Protein AF-A7RP22-F1 (afdb_monomer_lite)

InterPro domains:
  IPR001841 Zinc finger, RING-type [PF13923] (18-57)
  IPR001841 Zinc finger, RING-type [PS50089] (18-58)
  IPR001841 Zinc finger, RING-type [SM00184] (18-57)
  IPR013083 Zinc finger, RING/FYVE/PHD-type [G3DSA:3.30.40.10] (7-67)
  IPR013083 Zinc finger, RING/FYVE/PHD-type [G3DSA:3.30.40.10] (74-129)
  IPR017907 Zinc finger, RING-type, conserved site [PS00518] (33-42)

pLDDT: mean 93.85, std 4.83, range [71.31, 98.06]

Radius of gyration: 20.26 Å; chains: 1; bounding box: 42×23×59 Å

Foldseek 3Di:
DADAPQFFDDDDDPLQAAPQPRHGADQWKAAPVGDIHHPVRVCVQCVPVVQQADPPPRHGGDPVRIGGDVVSVVVQQQTWGAAPLVVLPGRDIGGNVCNVVCQVPPQSHWDADPQQRDTDRNVCNVVCVVVPD

Sequence (133 aa):
MGYGLNKFVGKIDQNLLCNICVGVLENAITTICGHSFCESCLETWLSRPEVQSCPSCRSHVLSLDLIPVHAIRGLVDGLLVHCENADNGCDIVTRMDNMKSHLESCPYGLVQCKACEVKVKRIDLQTHHENCE

Organism: Nematostella vectensis (NCBI:txid45351)

Secondary structure (DSSP, 8-state):
-PBPGGGBSSPPPGGGB-TTTSSBPSSEEE-TTS-EEEHHHHHHHHTSTT--B-TTT--B--GGG-EE-HHHHHHHHTSEEE-TTGGGT---EEETTTHHHHHHH-TTSEEE-TTT--EEEGGGHHHHHHT--

Structure (mmCIF, N/CA/C/O backbone):
data_AF-A7RP22-F1
#
_entry.id   AF-A7RP22-F1
#
loop_
_atom_site.group_PDB
_atom_site.id
_atom_site.type_symbol
_atom_site.label_atom_id
_atom_site.label_alt_id
_atom_site.label_comp_id
_atom_site.label_asym_id
_atom_site.label_entity_id
_atom_site.label_seq_id
_atom_site.pdbx_PDB_ins_code
_atom_site.Cartn_x
_atom_site.Cartn_y
_atom_site.Cartn_z
_atom_site.occupancy
_atom_site.B_iso_or_equiv
_atom_site.auth_seq_id
_atom_site.auth_comp_id
_atom_site.auth_asym_id
_atom_site.auth_atom_id
_atom_site.pdbx_PDB_model_num
ATOM 1 N N . MET A 1 1 ? 10.509 -6.256 1.764 1.00 90.25 1 MET A N 1
ATOM 2 C CA . MET A 1 1 ? 9.782 -6.938 0.658 1.00 90.25 1 MET A CA 1
ATOM 3 C C . MET A 1 1 ? 8.492 -6.166 0.446 1.00 90.25 1 MET A C 1
ATOM 5 O O . MET A 1 1 ? 8.029 -5.580 1.405 1.00 90.25 1 MET A O 1
ATOM 9 N N . GLY A 1 2 ? 7.902 -6.169 -0.756 1.00 94.81 2 GLY A N 1
ATOM 10 C CA . GLY A 1 2 ? 6.670 -5.406 -1.028 1.00 94.81 2 GLY A CA 1
ATOM 11 C C . GLY A 1 2 ? 5.484 -5.742 -0.117 1.00 94.81 2 GLY A C 1
ATOM 12 O O . GLY A 1 2 ? 5.454 -6.793 0.525 1.00 94.81 2 GLY A O 1
ATOM 13 N N . TYR A 1 3 ? 4.488 -4.857 -0.091 1.00 95.81 3 TYR A N 1
ATOM 14 C CA . TYR A 1 3 ? 3.301 -5.011 0.749 1.00 95.81 3 TYR A CA 1
ATOM 15 C C . TYR A 1 3 ? 2.366 -6.107 0.221 1.00 95.81 3 TYR A C 1
ATOM 17 O O . TYR A 1 3 ? 2.150 -6.238 -0.987 1.00 95.81 3 TYR A O 1
ATOM 25 N N . GLY A 1 4 ? 1.765 -6.871 1.136 1.00 94.94 4 GLY A N 1
ATOM 26 C CA . GLY A 1 4 ? 0.752 -7.872 0.796 1.00 94.94 4 GLY A CA 1
ATOM 27 C C . GLY A 1 4 ? -0.514 -7.238 0.213 1.00 94.94 4 GLY A C 1
ATOM 28 O O . GLY A 1 4 ? -0.984 -6.210 0.700 1.00 94.94 4 GLY A O 1
ATOM 29 N N . LEU A 1 5 ? -1.087 -7.864 -0.819 1.00 93.62 5 LEU A N 1
ATOM 30 C CA . LEU A 1 5 ? -2.276 -7.349 -1.517 1.00 93.62 5 LEU A CA 1
ATOM 31 C C . LEU A 1 5 ? -3.509 -7.256 -0.611 1.00 93.62 5 LEU A C 1
ATOM 33 O O . LEU A 1 5 ? -4.327 -6.360 -0.778 1.00 93.62 5 LEU A O 1
ATOM 37 N N . ASN A 1 6 ? -3.613 -8.147 0.375 1.00 91.44 6 ASN A N 1
ATOM 38 C CA . ASN A 1 6 ? -4.704 -8.185 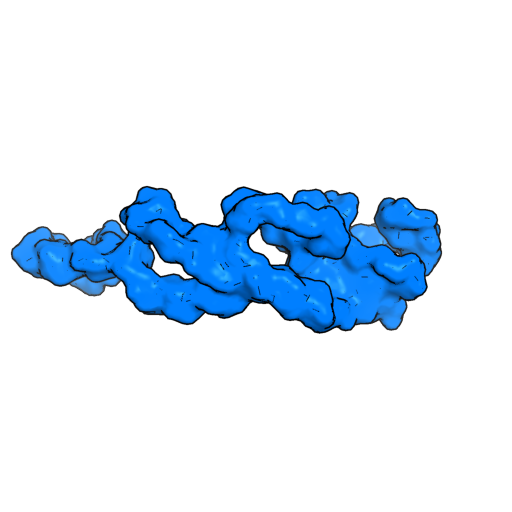1.348 1.00 91.44 6 ASN A CA 1
ATOM 39 C C . ASN A 1 6 ? -4.768 -6.943 2.251 1.00 91.44 6 ASN A C 1
ATOM 41 O O . ASN A 1 6 ? -5.772 -6.744 2.926 1.00 91.44 6 ASN A O 1
ATOM 45 N N . LYS A 1 7 ? -3.714 -6.116 2.279 1.00 91.44 7 LYS A N 1
ATOM 46 C CA . LYS A 1 7 ? -3.710 -4.854 3.027 1.00 91.44 7 LYS A CA 1
ATOM 47 C C . LYS A 1 7 ? -4.592 -3.787 2.372 1.00 91.44 7 LYS A C 1
ATOM 49 O O . LYS A 1 7 ? -5.070 -2.888 3.061 1.00 91.44 7 LYS A O 1
ATOM 54 N N . PHE A 1 8 ? -4.797 -3.871 1.060 1.00 95.69 8 PHE A N 1
ATOM 55 C CA . PHE A 1 8 ? -5.408 -2.806 0.278 1.00 95.69 8 PHE A CA 1
ATOM 56 C C . PHE A 1 8 ? -6.862 -3.090 -0.078 1.00 95.69 8 PHE A C 1
ATOM 58 O O . PHE A 1 8 ? -7.272 -4.232 -0.285 1.00 95.69 8 PHE A O 1
ATOM 65 N N . VAL A 1 9 ? -7.634 -2.015 -0.189 1.00 95.56 9 VAL A N 1
ATOM 66 C CA . VAL A 1 9 ? -9.036 -2.060 -0.589 1.00 95.56 9 VAL A CA 1
ATOM 67 C C . VAL A 1 9 ? -9.143 -2.029 -2.107 1.00 95.56 9 VAL A C 1
ATOM 69 O O . VAL A 1 9 ? -8.617 -1.137 -2.771 1.00 95.56 9 VAL A O 1
ATOM 72 N N . GLY A 1 10 ? -9.905 -2.975 -2.652 1.00 92.81 10 GLY A N 1
ATOM 73 C CA . GLY A 1 10 ? -10.192 -3.043 -4.079 1.00 92.81 10 GLY A CA 1
ATOM 74 C C . GLY A 1 10 ? -9.035 -3.594 -4.912 1.00 92.81 10 GLY A C 1
ATOM 75 O O . GLY A 1 10 ? -8.133 -4.272 -4.423 1.00 92.81 10 GLY A O 1
ATOM 76 N N . LYS A 1 11 ? -9.105 -3.356 -6.224 1.00 94.00 11 LYS A N 1
ATOM 77 C CA . LYS A 1 11 ? -8.115 -3.859 -7.177 1.00 94.00 11 LYS A CA 1
ATOM 78 C C . LYS A 1 11 ? -6.919 -2.913 -7.240 1.00 94.00 11 LYS A C 1
ATOM 80 O O . LYS A 1 11 ? -7.087 -1.734 -7.537 1.00 94.00 11 LYS A O 1
ATOM 85 N N . ILE A 1 12 ? -5.721 -3.460 -7.054 1.00 96.44 12 ILE A N 1
ATOM 86 C CA . ILE A 1 12 ? -4.470 -2.727 -7.256 1.00 96.44 12 ILE A CA 1
ATOM 87 C C . ILE A 1 12 ? -4.091 -2.706 -8.738 1.00 96.44 12 ILE A C 1
ATOM 89 O O . ILE A 1 12 ? -4.228 -3.709 -9.446 1.00 96.44 12 ILE A O 1
ATOM 93 N N . ASP A 1 13 ? -3.618 -1.550 -9.204 1.00 95.50 13 ASP A N 1
ATOM 94 C CA . ASP A 1 13 ? -3.028 -1.410 -10.532 1.00 95.50 13 ASP A CA 1
ATOM 95 C C . ASP A 1 13 ? -1.772 -2.287 -10.634 1.00 95.50 13 ASP A C 1
ATOM 97 O O . ASP A 1 13 ? -0.888 -2.240 -9.778 1.00 95.50 13 ASP A O 1
ATOM 101 N N . GLN A 1 14 ? -1.679 -3.086 -11.697 1.00 93.88 14 GLN A N 1
ATOM 102 C CA . GLN A 1 14 ? -0.547 -3.985 -11.924 1.00 93.88 14 GLN A CA 1
ATOM 103 C C . GLN A 1 14 ? 0.787 -3.236 -12.047 1.00 93.88 14 GLN A C 1
ATOM 105 O O . GLN A 1 14 ? 1.825 -3.792 -11.701 1.00 93.88 14 GLN A O 1
ATOM 110 N N . ASN A 1 15 ? 0.766 -1.965 -12.458 1.00 94.06 15 ASN A N 1
ATOM 111 C CA . ASN A 1 15 ? 1.951 -1.107 -12.526 1.00 94.06 15 ASN A CA 1
ATOM 112 C C . ASN A 1 15 ? 2.523 -0.755 -11.142 1.00 94.06 15 ASN A C 1
ATOM 114 O O . ASN A 1 15 ? 3.655 -0.285 -11.045 1.00 94.06 15 ASN A O 1
ATOM 118 N N . LEU A 1 16 ? 1.755 -0.979 -10.072 1.00 96.81 16 LEU A N 1
ATOM 119 C CA . LEU A 1 16 ? 2.195 -0.798 -8.689 1.00 96.81 16 LEU A CA 1
ATOM 120 C C . LEU A 1 16 ? 2.689 -2.104 -8.056 1.00 96.81 16 LEU A C 1
ATOM 122 O O . LEU A 1 16 ? 2.961 -2.123 -6.857 1.00 96.81 16 LEU A O 1
ATOM 126 N N . LEU A 1 17 ? 2.799 -3.193 -8.823 1.00 97.19 17 LEU A N 1
ATOM 127 C CA . LEU A 1 17 ? 3.230 -4.495 -8.324 1.00 97.19 17 LEU A CA 1
ATOM 128 C C . LEU A 1 17 ? 4.701 -4.768 -8.643 1.00 97.19 17 LEU A C 1
ATOM 130 O O . LEU A 1 17 ? 5.209 -4.483 -9.724 1.00 97.19 17 LEU A O 1
ATOM 134 N N . CYS A 1 18 ? 5.391 -5.373 -7.683 1.00 97.69 18 CYS A N 1
ATOM 135 C CA . CYS A 1 18 ? 6.754 -5.848 -7.841 1.00 97.69 18 CYS A CA 1
ATOM 136 C C . CYS A 1 18 ? 6.762 -7.212 -8.536 1.00 97.69 18 CYS A C 1
ATOM 138 O O . CYS A 1 18 ? 6.239 -8.183 -7.996 1.00 97.69 18 CYS A O 1
ATOM 140 N N . ASN A 1 19 ? 7.454 -7.333 -9.669 1.00 94.00 19 ASN A N 1
ATOM 141 C CA . ASN A 1 19 ? 7.559 -8.605 -10.400 1.00 94.00 19 ASN A CA 1
ATOM 142 C C . ASN A 1 19 ? 8.436 -9.670 -9.711 1.00 94.00 19 ASN A C 1
ATOM 144 O O . ASN A 1 19 ? 8.505 -10.798 -10.188 1.00 94.00 19 ASN A O 1
ATOM 148 N N . ILE A 1 20 ? 9.113 -9.331 -8.606 1.00 95.94 20 ILE A N 1
ATOM 149 C CA . ILE A 1 20 ? 9.895 -10.293 -7.812 1.00 95.94 20 ILE A CA 1
ATOM 150 C C . ILE A 1 20 ? 9.030 -10.909 -6.707 1.00 95.94 20 ILE A C 1
ATOM 152 O O . ILE A 1 20 ? 8.934 -12.127 -6.610 1.00 95.94 20 ILE A O 1
ATOM 156 N N . CYS A 1 21 ? 8.422 -10.078 -5.851 1.00 97.31 21 CYS A N 1
ATOM 157 C CA . CYS A 1 21 ? 7.669 -10.557 -4.685 1.00 97.31 21 CYS A CA 1
ATOM 158 C C . CYS A 1 21 ? 6.154 -10.621 -4.907 1.00 97.31 21 CYS A C 1
ATOM 160 O O . CYS A 1 21 ? 5.440 -11.079 -4.022 1.00 97.31 21 CYS A O 1
ATOM 162 N N . VAL A 1 22 ? 5.661 -10.135 -6.052 1.00 95.75 22 VAL A N 1
ATOM 163 C CA . VAL A 1 22 ? 4.234 -10.107 -6.425 1.00 95.75 22 VAL A CA 1
ATOM 164 C C . VAL A 1 22 ? 3.366 -9.300 -5.434 1.00 95.75 22 VAL A C 1
ATOM 166 O O . VAL A 1 22 ? 2.149 -9.440 -5.377 1.00 95.75 22 VAL A O 1
ATOM 169 N N . GLY A 1 23 ? 3.999 -8.426 -4.646 1.00 97.38 23 GLY A N 1
ATOM 170 C CA . GLY A 1 23 ? 3.348 -7.491 -3.723 1.00 97.38 23 GLY A CA 1
ATOM 171 C C . GLY A 1 23 ? 3.351 -6.062 -4.262 1.00 97.38 23 GLY A C 1
ATOM 172 O O . GLY A 1 23 ? 4.028 -5.773 -5.250 1.00 97.38 23 GLY A O 1
ATOM 173 N N . VAL A 1 24 ? 2.632 -5.158 -3.595 1.00 97.81 24 VAL A N 1
ATOM 174 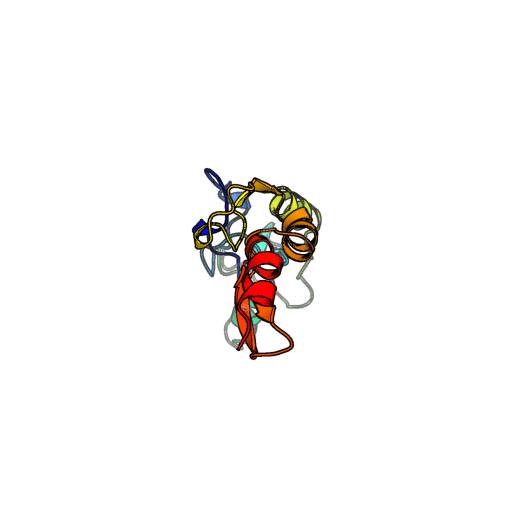C CA . VAL A 1 24 ? 2.665 -3.723 -3.919 1.00 97.81 24 VAL A CA 1
ATOM 175 C C . VAL A 1 24 ? 4.061 -3.167 -3.638 1.00 97.81 24 VAL A C 1
ATOM 177 O O . VAL A 1 24 ? 4.689 -3.524 -2.639 1.00 97.81 24 VAL A O 1
ATOM 180 N N . LEU A 1 25 ? 4.561 -2.321 -4.536 1.00 97.94 25 LEU A N 1
ATOM 181 C CA . LEU A 1 25 ? 5.909 -1.767 -4.485 1.00 97.94 25 LEU A CA 1
ATOM 182 C C . LEU A 1 25 ? 6.155 -1.007 -3.172 1.00 97.94 25 LEU A C 1
ATOM 184 O O . LEU A 1 25 ? 5.541 0.021 -2.903 1.00 97.94 25 LEU A O 1
ATOM 188 N N . GLU A 1 26 ? 7.110 -1.494 -2.386 1.00 96.56 26 GLU A N 1
ATOM 189 C CA . GLU A 1 26 ? 7.647 -0.810 -1.208 1.00 96.56 26 GLU A CA 1
ATOM 190 C C . GLU A 1 26 ? 8.965 -0.136 -1.595 1.00 96.56 26 GLU A C 1
ATOM 192 O O . GLU A 1 26 ? 9.845 -0.789 -2.162 1.00 96.56 26 GLU A O 1
ATOM 197 N N . ASN A 1 27 ? 9.104 1.160 -1.294 1.00 95.00 27 ASN A N 1
ATOM 198 C CA . ASN A 1 27 ? 10.284 1.957 -1.645 1.00 95.00 27 ASN A CA 1
ATOM 199 C C . ASN A 1 27 ? 10.696 1.776 -3.113 1.00 95.00 27 ASN A C 1
ATOM 201 O O . ASN A 1 27 ? 11.850 1.493 -3.409 1.00 95.00 27 ASN A O 1
ATOM 205 N N . ALA A 1 28 ? 9.743 1.931 -4.037 1.00 96.56 28 ALA A N 1
ATOM 206 C CA . ALA A 1 28 ? 9.950 1.641 -5.454 1.00 96.56 28 ALA A CA 1
ATOM 207 C C . ALA A 1 28 ? 11.248 2.255 -6.011 1.00 96.56 28 ALA A C 1
ATOM 209 O O . ALA A 1 28 ? 11.496 3.459 -5.843 1.00 96.56 28 ALA A O 1
ATOM 210 N N . ILE A 1 29 ? 12.030 1.418 -6.693 1.00 95.38 29 ILE A N 1
ATOM 211 C CA . ILE A 1 29 ? 13.183 1.809 -7.501 1.00 95.38 29 ILE A CA 1
ATOM 212 C C . ILE A 1 29 ? 13.001 1.306 -8.927 1.00 95.38 29 ILE A C 1
ATOM 214 O O . ILE A 1 29 ? 12.462 0.220 -9.152 1.00 95.38 29 ILE A O 1
ATOM 218 N N . THR A 1 30 ? 13.464 2.096 -9.886 1.00 94.75 30 THR A N 1
ATOM 219 C CA . THR A 1 30 ? 13.411 1.779 -11.309 1.00 94.75 30 THR A CA 1
ATOM 220 C C . THR A 1 30 ? 14.819 1.665 -11.858 1.00 94.75 30 THR A C 1
ATOM 222 O O . THR A 1 30 ? 15.713 2.436 -11.518 1.00 94.75 30 THR A O 1
ATOM 225 N N . THR A 1 31 ? 15.000 0.664 -12.708 1.00 93.88 31 THR A N 1
ATOM 226 C CA . THR A 1 31 ? 16.229 0.450 -13.477 1.00 93.88 31 THR A CA 1
ATOM 227 C C . THR A 1 31 ? 16.217 1.299 -14.748 1.00 93.88 31 THR A C 1
ATOM 229 O O . THR A 1 31 ? 15.151 1.674 -15.232 1.00 93.88 31 THR A O 1
ATOM 232 N N . ILE A 1 32 ? 17.374 1.523 -15.375 1.00 92.19 32 ILE A N 1
ATOM 233 C CA . ILE A 1 32 ? 17.476 2.260 -16.655 1.00 92.19 32 ILE A CA 1
ATOM 234 C C . ILE A 1 32 ? 16.633 1.676 -17.799 1.00 92.19 32 ILE A C 1
ATOM 236 O O . ILE A 1 32 ? 16.290 2.386 -18.740 1.00 92.19 32 ILE A O 1
ATOM 240 N N . CYS A 1 33 ? 16.263 0.394 -17.724 1.00 93.69 33 CYS A N 1
ATOM 241 C CA . CYS A 1 33 ? 15.372 -0.229 -18.702 1.00 93.69 33 CYS A CA 1
ATOM 242 C C . CYS A 1 33 ? 13.880 0.084 -18.469 1.00 93.69 33 CYS A C 1
ATOM 244 O O . CYS A 1 33 ? 13.041 -0.378 -19.235 1.00 93.69 33 CYS A O 1
ATOM 246 N N . GLY A 1 34 ? 13.542 0.838 -17.416 1.00 92.69 34 GLY A N 1
ATOM 247 C CA . GLY A 1 34 ? 12.186 1.296 -17.104 1.00 92.69 34 GLY A CA 1
ATOM 248 C C . GLY A 1 34 ? 11.372 0.378 -16.187 1.00 92.69 34 GLY A C 1
ATOM 249 O O . GLY A 1 34 ? 10.274 0.754 -15.789 1.00 92.69 34 GLY A O 1
ATOM 250 N N . HIS A 1 35 ? 11.886 -0.797 -15.804 1.00 95.12 35 HIS A N 1
ATOM 251 C CA . HIS A 1 35 ? 11.184 -1.703 -14.885 1.00 95.12 35 HIS A CA 1
ATOM 252 C C . HIS A 1 35 ? 11.401 -1.322 -13.419 1.00 95.12 35 HIS A C 1
ATOM 254 O O . HIS A 1 35 ? 12.532 -1.022 -13.013 1.00 95.12 35 HIS A O 1
ATOM 260 N N . SER A 1 36 ? 10.317 -1.403 -12.642 1.00 96.00 36 SER A N 1
ATOM 261 C CA . SER A 1 36 ? 10.251 -1.019 -11.230 1.00 96.00 36 SER A CA 1
ATOM 262 C C . SER A 1 36 ? 10.125 -2.227 -10.306 1.00 96.00 36 SER A C 1
ATOM 264 O O . SER A 1 36 ? 9.406 -3.183 -10.598 1.00 96.00 36 SER A O 1
ATOM 266 N N . PHE A 1 37 ? 10.797 -2.160 -9.161 1.00 97.00 37 PHE A N 1
ATOM 267 C CA . PHE A 1 37 ? 10.824 -3.210 -8.144 1.00 97.00 37 PHE A CA 1
ATOM 268 C C . PHE A 1 37 ? 10.846 -2.587 -6.746 1.00 97.00 37 PHE A C 1
ATOM 270 O O . PHE A 1 37 ? 11.141 -1.400 -6.592 1.00 97.00 37 PHE A O 1
ATOM 277 N N . CYS A 1 38 ? 10.559 -3.382 -5.713 1.00 97.94 38 CYS A N 1
ATOM 278 C CA . CYS A 1 38 ? 10.891 -2.960 -4.354 1.00 97.94 38 CYS A CA 1
ATOM 279 C C . CYS A 1 38 ? 12.412 -2.880 -4.222 1.00 97.94 38 CYS A C 1
ATOM 281 O O . CYS A 1 38 ? 13.101 -3.788 -4.693 1.00 97.94 38 CYS A O 1
ATOM 283 N N . GLU A 1 39 ? 12.910 -1.863 -3.523 1.00 95.56 39 GLU A N 1
ATOM 284 C CA . GLU A 1 39 ? 14.343 -1.666 -3.267 1.00 95.56 39 GLU A CA 1
ATOM 285 C C . GLU A 1 39 ? 15.002 -2.941 -2.732 1.00 95.56 39 GLU A C 1
ATOM 287 O O . GLU A 1 39 ? 15.808 -3.563 -3.422 1.00 95.56 39 GLU A O 1
ATOM 292 N N . SER A 1 40 ? 14.510 -3.436 -1.593 1.00 96.00 40 SER A N 1
ATOM 293 C CA . SER A 1 40 ? 14.997 -4.680 -0.977 1.00 96.00 40 SER A CA 1
ATOM 294 C C . SER A 1 40 ? 14.955 -5.903 -1.905 1.00 96.00 40 SER A C 1
ATOM 296 O O . SER A 1 40 ? 15.815 -6.782 -1.819 1.00 96.00 40 SER A O 1
ATOM 298 N N . CYS A 1 41 ? 13.964 -5.993 -2.799 1.00 96.62 41 CYS A N 1
ATOM 299 C CA . CYS A 1 41 ? 13.837 -7.130 -3.709 1.00 96.62 41 CYS A CA 1
ATOM 300 C C . CYS A 1 41 ? 14.908 -7.098 -4.800 1.00 96.62 41 CYS A C 1
ATOM 302 O O . CYS A 1 41 ? 15.519 -8.130 -5.084 1.00 96.62 41 CYS A O 1
ATOM 304 N N . LEU A 1 42 ? 15.137 -5.934 -5.408 1.00 94.50 42 LEU A N 1
ATOM 305 C CA . LEU A 1 42 ? 16.141 -5.800 -6.457 1.00 94.50 42 LEU A CA 1
ATOM 306 C C . LEU A 1 42 ? 17.564 -5.827 -5.887 1.00 94.50 42 LEU A C 1
ATOM 308 O O . LEU A 1 42 ? 18.428 -6.453 -6.490 1.00 94.50 42 LEU A O 1
ATOM 312 N N . GLU A 1 43 ? 17.806 -5.253 -4.708 1.00 92.56 43 GLU A N 1
ATOM 313 C CA . GLU A 1 43 ? 19.095 -5.382 -4.012 1.00 92.56 43 GLU A CA 1
ATOM 314 C C . GLU A 1 43 ? 19.444 -6.848 -3.741 1.00 92.56 43 GLU A C 1
ATOM 316 O O . GLU A 1 43 ? 20.536 -7.310 -4.072 1.00 92.56 43 GLU A O 1
ATOM 321 N N . THR A 1 44 ? 18.484 -7.618 -3.217 1.00 93.19 44 THR A N 1
ATOM 322 C CA . THR A 1 44 ? 18.659 -9.061 -2.995 1.00 93.19 44 THR A CA 1
ATOM 323 C C . THR A 1 44 ? 18.972 -9.790 -4.302 1.00 93.19 44 THR A C 1
ATOM 325 O O . THR A 1 44 ? 19.814 -10.687 -4.330 1.00 93.19 44 THR A O 1
ATOM 328 N N . TRP A 1 45 ? 18.322 -9.412 -5.403 1.00 92.56 45 TRP A N 1
ATOM 329 C CA . TRP A 1 45 ? 18.581 -9.994 -6.718 1.00 92.56 45 TRP A CA 1
ATOM 330 C C . TRP A 1 45 ? 19.997 -9.694 -7.232 1.00 92.56 45 TRP A C 1
ATOM 332 O O . TRP A 1 45 ? 20.704 -10.619 -7.628 1.00 92.56 45 TRP A O 1
ATOM 342 N N . LEU A 1 46 ? 20.428 -8.431 -7.166 1.00 90.81 46 LEU A N 1
ATOM 343 C CA . LEU A 1 46 ? 21.731 -7.966 -7.658 1.00 90.81 46 LEU A CA 1
ATOM 344 C C . LEU A 1 46 ? 22.907 -8.338 -6.745 1.00 90.81 46 LEU A C 1
ATOM 346 O O . LEU A 1 46 ? 24.057 -8.289 -7.176 1.00 90.81 46 LEU A O 1
ATOM 350 N N . SER A 1 47 ? 22.642 -8.742 -5.499 1.00 90.38 47 SER A N 1
ATOM 351 C CA . SER A 1 47 ? 23.671 -9.267 -4.588 1.00 90.38 47 SER A CA 1
ATOM 352 C C . SER A 1 47 ? 24.315 -10.573 -5.075 1.00 90.38 47 SER A C 1
ATOM 354 O O . SER A 1 47 ? 25.365 -10.972 -4.572 1.00 90.38 47 SER A O 1
ATOM 356 N N . ARG A 1 48 ? 23.702 -11.243 -6.059 1.00 87.06 48 ARG A N 1
ATOM 357 C CA . ARG A 1 48 ? 24.225 -12.462 -6.678 1.00 87.06 48 ARG A CA 1
ATOM 358 C C . ARG A 1 48 ? 25.267 -12.073 -7.734 1.00 87.06 48 ARG A C 1
ATOM 360 O O . ARG A 1 48 ? 24.891 -11.454 -8.730 1.00 87.06 48 ARG A O 1
ATOM 367 N N . PRO A 1 49 ? 26.553 -12.439 -7.571 1.00 74.75 49 PRO A N 1
ATOM 368 C CA . PRO A 1 49 ? 27.626 -11.978 -8.456 1.00 74.75 49 PRO A CA 1
ATOM 369 C C . PRO A 1 49 ? 27.410 -12.344 -9.928 1.00 74.75 49 PRO A C 1
ATOM 371 O O . PRO A 1 49 ? 27.793 -11.587 -10.815 1.00 74.75 49 PRO A O 1
ATOM 374 N N . GLU A 1 50 ? 26.760 -13.479 -10.199 1.00 79.56 50 GLU A N 1
ATOM 375 C CA . GLU A 1 50 ? 26.482 -13.930 -11.568 1.00 79.56 50 GLU A CA 1
ATOM 376 C C . GLU A 1 50 ? 25.306 -13.188 -12.235 1.00 79.56 50 GLU A C 1
ATOM 378 O O . GLU A 1 50 ? 25.033 -13.398 -13.418 1.00 79.56 50 GLU A O 1
ATOM 383 N N . VAL A 1 51 ? 24.583 -12.338 -11.494 1.00 78.94 51 VAL A N 1
ATOM 384 C CA . VAL A 1 51 ? 23.310 -11.750 -11.922 1.00 78.94 51 VAL A CA 1
ATOM 385 C C . VAL A 1 51 ? 23.350 -10.226 -11.807 1.00 78.94 51 VAL A C 1
ATOM 387 O O . VAL A 1 51 ? 22.936 -9.636 -10.817 1.00 78.94 51 VAL A O 1
ATOM 390 N N . GLN A 1 52 ? 23.796 -9.574 -12.881 1.00 87.69 52 GLN A N 1
ATOM 391 C CA . GLN A 1 52 ? 23.753 -8.113 -13.053 1.00 87.69 52 GLN A CA 1
ATOM 392 C C . GLN A 1 52 ? 22.724 -7.740 -14.127 1.00 87.69 52 GLN A C 1
ATOM 394 O O . GLN A 1 52 ? 23.031 -7.118 -15.143 1.00 87.69 52 GLN A O 1
ATOM 399 N N . SER A 1 53 ? 21.491 -8.224 -13.965 1.00 93.56 53 SER A N 1
ATOM 400 C CA . SER A 1 53 ? 20.444 -8.051 -14.975 1.00 93.56 53 SER A CA 1
ATOM 401 C C . SER A 1 53 ? 19.071 -7.800 -14.369 1.00 93.56 53 SER A C 1
ATOM 403 O O . SER A 1 53 ? 18.762 -8.256 -13.270 1.00 93.56 53 SER A O 1
ATOM 405 N N . CYS A 1 54 ? 18.231 -7.086 -15.110 1.00 94.25 54 CYS A N 1
ATOM 406 C CA . CYS A 1 54 ? 16.846 -6.828 -14.762 1.00 94.25 54 CYS A CA 1
ATOM 407 C C . CYS A 1 54 ? 16.056 -8.151 -14.713 1.00 94.25 54 CYS A C 1
ATOM 409 O O . CYS A 1 54 ? 16.021 -8.862 -15.723 1.00 94.25 54 CYS A O 1
ATOM 411 N N . PRO A 1 55 ? 15.353 -8.461 -13.608 1.00 93.81 55 PRO A N 1
ATOM 412 C CA . PRO A 1 55 ? 14.529 -9.667 -13.505 1.00 93.81 55 PRO A CA 1
ATOM 413 C C . PRO A 1 55 ? 13.447 -9.788 -14.590 1.00 93.81 55 PRO A C 1
ATOM 415 O O . PRO A 1 55 ? 13.075 -10.898 -14.962 1.00 93.81 55 PRO A O 1
ATOM 418 N N . SER A 1 56 ? 12.938 -8.661 -15.103 1.00 94.19 56 SER A N 1
ATOM 419 C CA . SER A 1 56 ? 11.820 -8.642 -16.058 1.00 94.19 56 SER A CA 1
ATOM 420 C C . SER A 1 56 ? 12.255 -8.793 -17.518 1.00 94.19 56 SER A C 1
ATOM 422 O O . SER A 1 56 ? 11.641 -9.557 -18.255 1.00 94.19 56 SER A O 1
ATOM 424 N N . CYS A 1 57 ? 13.308 -8.093 -17.952 1.00 94.81 57 CYS A N 1
ATOM 425 C CA . CYS A 1 57 ? 13.723 -8.066 -19.365 1.00 94.81 57 CYS A CA 1
ATOM 426 C C . CYS A 1 57 ? 15.162 -8.523 -19.617 1.00 94.81 57 CYS A C 1
ATOM 428 O O . CYS A 1 57 ? 15.584 -8.578 -20.769 1.00 94.81 57 CYS A O 1
ATOM 430 N N . ARG A 1 58 ? 15.921 -8.851 -18.563 1.00 93.31 58 ARG A N 1
ATOM 431 C CA . ARG A 1 58 ? 17.325 -9.295 -18.620 1.00 93.31 58 ARG A CA 1
ATOM 432 C C . ARG A 1 58 ? 18.319 -8.261 -19.162 1.00 93.31 58 ARG A C 1
ATOM 434 O O . ARG A 1 58 ? 19.483 -8.597 -19.354 1.00 93.31 58 ARG A O 1
ATOM 441 N N . SER A 1 59 ? 17.901 -7.007 -19.361 1.00 93.06 59 SER A N 1
ATOM 442 C CA . SER A 1 59 ? 18.822 -5.891 -19.613 1.00 93.06 59 SER A CA 1
ATOM 443 C C . SER A 1 59 ? 19.853 -5.793 -18.489 1.00 93.06 59 SER A C 1
ATOM 445 O O . SER A 1 59 ? 19.508 -6.036 -17.335 1.00 93.06 59 SER A O 1
ATOM 447 N N . HIS A 1 60 ? 21.094 -5.431 -18.810 1.00 91.25 60 HIS A N 1
ATOM 448 C CA . HIS A 1 60 ? 22.140 -5.244 -17.805 1.00 91.25 60 HIS A CA 1
ATOM 449 C C . HIS A 1 60 ? 21.759 -4.126 -16.823 1.00 91.25 60 HIS A C 1
ATOM 451 O O . HIS A 1 60 ? 21.214 -3.102 -17.238 1.00 91.25 60 HIS A O 1
ATOM 457 N N . VAL A 1 61 ? 22.022 -4.331 -15.533 1.00 90.00 61 VAL A N 1
ATOM 458 C CA . VAL A 1 61 ? 21.716 -3.371 -14.462 1.00 90.00 61 VAL A CA 1
ATOM 459 C C . VAL A 1 61 ? 22.939 -3.246 -13.571 1.00 90.00 61 VAL A C 1
ATOM 461 O O . VAL A 1 61 ? 23.402 -4.253 -13.043 1.00 90.00 61 VAL A O 1
ATOM 464 N N . LEU A 1 62 ? 23.438 -2.023 -13.388 1.00 82.69 62 LEU A N 1
ATOM 465 C CA . LEU A 1 62 ? 24.446 -1.712 -12.378 1.00 82.69 62 LEU A CA 1
ATOM 466 C C . LEU A 1 62 ? 23.777 -1.120 -11.137 1.00 82.69 62 LEU A C 1
ATOM 468 O O . LEU A 1 62 ? 22.756 -0.443 -11.230 1.00 82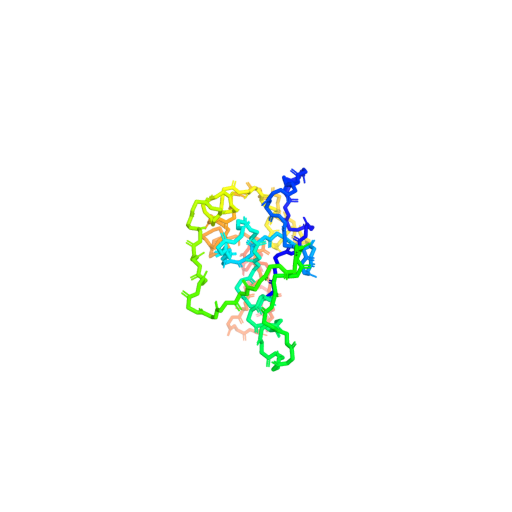.69 62 LEU A O 1
ATOM 472 N N . SER A 1 63 ? 24.385 -1.294 -9.965 1.00 75.50 63 SER A N 1
ATOM 473 C CA . SER A 1 63 ? 23.862 -0.713 -8.718 1.00 75.50 63 SER A CA 1
ATOM 474 C C . SER A 1 63 ? 23.806 0.822 -8.729 1.00 75.50 63 SER A C 1
ATOM 476 O O . SER A 1 63 ? 23.007 1.409 -8.009 1.00 75.50 63 SER A O 1
ATOM 478 N N . LEU A 1 64 ? 24.629 1.482 -9.553 1.00 76.75 64 LEU A N 1
ATOM 479 C CA . LEU A 1 64 ? 24.602 2.939 -9.748 1.00 76.75 64 LEU A CA 1
ATOM 480 C C . LEU A 1 64 ? 23.417 3.411 -10.611 1.00 76.75 64 LEU A C 1
ATOM 482 O O . LEU A 1 64 ? 23.103 4.597 -10.612 1.00 76.75 64 LEU A O 1
ATOM 486 N N . ASP A 1 65 ? 22.744 2.493 -11.309 1.00 79.75 65 ASP A N 1
ATOM 487 C CA . ASP A 1 65 ? 21.636 2.776 -12.228 1.00 79.75 65 ASP A CA 1
ATOM 488 C C . ASP A 1 65 ? 20.257 2.703 -11.539 1.00 79.75 65 ASP A C 1
ATOM 490 O O . ASP A 1 65 ? 19.220 2.644 -12.209 1.00 79.75 65 ASP A O 1
ATOM 494 N N . LEU A 1 66 ? 20.228 2.645 -10.203 1.00 88.31 66 LEU A N 1
ATOM 495 C CA . LEU A 1 66 ? 19.008 2.487 -9.413 1.00 88.31 66 LEU A CA 1
ATOM 496 C C . LEU A 1 66 ? 18.423 3.851 -9.048 1.00 88.31 66 LEU A C 1
ATOM 498 O O . LEU A 1 66 ? 19.011 4.614 -8.282 1.00 88.31 66 LEU A O 1
ATOM 502 N N . ILE A 1 67 ? 17.241 4.149 -9.586 1.00 93.75 67 ILE A N 1
ATOM 503 C CA . ILE A 1 67 ? 16.589 5.450 -9.423 1.00 93.75 67 ILE A CA 1
ATOM 504 C C . ILE A 1 67 ? 15.350 5.290 -8.531 1.00 93.75 67 ILE A C 1
ATOM 506 O O . ILE A 1 67 ? 14.397 4.615 -8.933 1.00 93.75 67 ILE A O 1
ATOM 510 N N . PRO A 1 68 ? 15.307 5.914 -7.338 1.00 94.94 68 PRO A N 1
ATOM 511 C CA . PRO A 1 68 ? 14.094 5.989 -6.529 1.00 94.94 68 PRO A CA 1
ATOM 512 C C . PRO A 1 68 ? 12.950 6.677 -7.275 1.00 94.94 68 PRO A C 1
ATOM 514 O O . PRO A 1 68 ? 13.119 7.768 -7.820 1.00 94.94 68 PRO A O 1
ATOM 517 N N . VAL A 1 69 ? 11.755 6.080 -7.251 1.00 94.56 69 VAL A N 1
ATOM 518 C CA . VAL A 1 69 ? 10.581 6.654 -7.925 1.00 94.56 69 VAL A CA 1
ATOM 519 C C . VAL A 1 69 ? 9.573 7.175 -6.914 1.00 94.56 69 VAL A C 1
ATOM 521 O O . VAL A 1 69 ? 8.632 6.488 -6.514 1.00 94.56 69 VAL A O 1
ATOM 524 N N . HIS A 1 70 ? 9.752 8.437 -6.523 1.00 94.12 70 HIS A N 1
ATOM 525 C CA . HIS A 1 70 ? 8.867 9.119 -5.575 1.00 94.1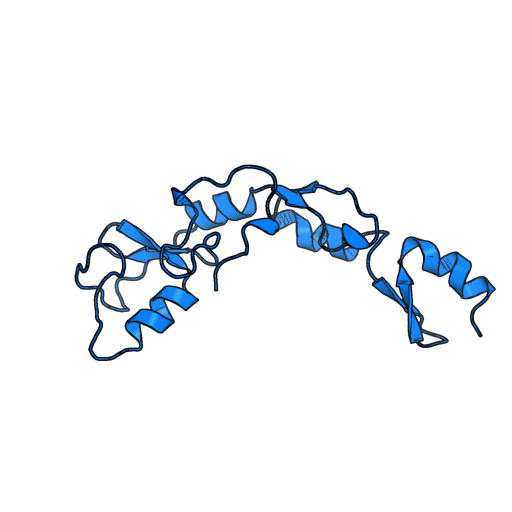2 70 HIS A CA 1
ATOM 526 C C . HIS A 1 70 ? 7.413 9.199 -6.055 1.00 94.12 70 HIS A C 1
ATOM 528 O O . HIS A 1 70 ? 6.506 9.104 -5.237 1.00 94.12 70 HIS A O 1
ATOM 534 N N . ALA A 1 71 ? 7.177 9.306 -7.368 1.00 95.56 71 ALA A N 1
ATOM 535 C CA . ALA A 1 71 ? 5.824 9.305 -7.922 1.00 95.56 71 ALA A CA 1
ATOM 536 C C . ALA A 1 71 ? 5.081 7.988 -7.630 1.00 95.56 71 ALA A C 1
ATOM 538 O O . ALA A 1 71 ? 3.935 8.022 -7.195 1.00 95.56 71 ALA A O 1
ATOM 539 N N . ILE A 1 72 ? 5.743 6.834 -7.793 1.00 95.44 72 ILE A N 1
ATOM 540 C CA . ILE A 1 72 ? 5.159 5.526 -7.457 1.00 95.44 72 ILE A CA 1
ATOM 541 C C . ILE A 1 72 ? 4.925 5.428 -5.950 1.00 95.44 72 ILE A C 1
ATOM 543 O O . ILE A 1 72 ? 3.862 4.975 -5.543 1.00 95.44 72 ILE A O 1
ATOM 547 N N . ARG A 1 73 ? 5.875 5.893 -5.126 1.00 94.88 73 ARG A N 1
ATOM 548 C CA . ARG A 1 73 ? 5.698 5.925 -3.663 1.00 94.88 73 ARG A CA 1
ATOM 549 C C . ARG A 1 73 ? 4.448 6.725 -3.281 1.00 94.88 73 ARG A C 1
ATOM 551 O O . ARG A 1 73 ? 3.590 6.187 -2.601 1.00 94.88 73 ARG A O 1
ATOM 558 N N . GLY A 1 74 ? 4.268 7.922 -3.843 1.00 96.62 74 GLY A N 1
ATOM 559 C CA . GLY A 1 74 ? 3.070 8.737 -3.614 1.00 96.62 74 GLY A CA 1
ATOM 560 C C . GLY A 1 74 ? 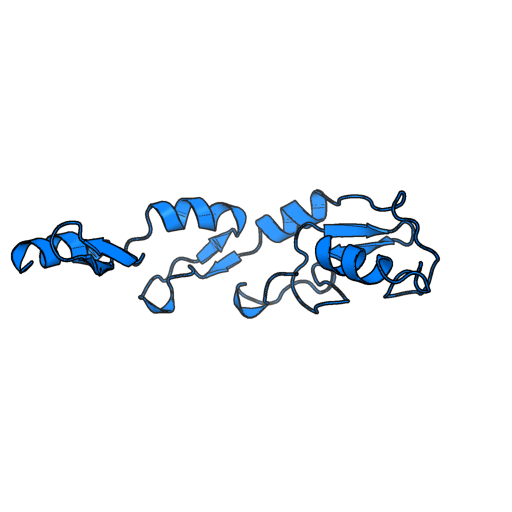1.763 8.091 -4.095 1.00 96.62 74 GLY A C 1
ATOM 561 O O . GLY A 1 74 ? 0.724 8.265 -3.461 1.00 96.62 74 GLY A O 1
ATOM 562 N N . LEU A 1 75 ? 1.794 7.320 -5.191 1.00 96.88 75 LEU A N 1
ATOM 563 C CA . LEU A 1 75 ? 0.632 6.542 -5.637 1.00 96.88 75 LEU A CA 1
ATOM 564 C C . LEU A 1 75 ? 0.291 5.421 -4.649 1.00 96.88 75 LEU A C 1
ATOM 566 O O . LEU A 1 75 ? -0.881 5.244 -4.327 1.00 96.88 75 LEU A O 1
ATOM 570 N N . VAL A 1 76 ? 1.300 4.696 -4.154 1.00 96.88 76 VAL A N 1
ATOM 571 C CA . VAL A 1 76 ? 1.132 3.642 -3.140 1.00 96.88 76 VAL A CA 1
ATOM 572 C C . VAL A 1 76 ? 0.621 4.227 -1.820 1.00 96.88 76 VAL A C 1
ATOM 574 O O . VAL A 1 76 ? -0.330 3.697 -1.252 1.00 96.88 76 VAL A O 1
ATOM 577 N N . ASP A 1 77 ? 1.171 5.361 -1.387 1.00 96.19 77 ASP A N 1
ATOM 578 C CA . ASP A 1 77 ? 0.757 6.098 -0.187 1.00 96.19 77 ASP A CA 1
ATOM 579 C C . ASP A 1 77 ? -0.717 6.533 -0.242 1.00 96.19 77 ASP A C 1
ATOM 581 O O . ASP A 1 77 ? -1.404 6.590 0.780 1.00 96.19 77 ASP A O 1
ATOM 585 N N . GLY A 1 78 ? -1.223 6.812 -1.447 1.00 96.88 78 GLY A N 1
ATOM 586 C CA . GLY A 1 78 ? -2.616 7.170 -1.695 1.00 96.88 78 GLY A CA 1
ATOM 587 C C . GLY A 1 78 ? -3.589 5.989 -1.758 1.00 96.88 78 GLY A C 1
ATOM 588 O O . GLY A 1 78 ? -4.799 6.222 -1.793 1.00 96.88 78 GLY A O 1
ATOM 589 N N . LEU A 1 79 ? -3.107 4.741 -1.776 1.00 97.69 79 LEU A N 1
ATOM 590 C CA . LEU A 1 79 ? -3.980 3.568 -1.800 1.00 97.69 79 LEU A CA 1
ATOM 591 C C . LEU A 1 79 ? -4.757 3.444 -0.488 1.00 97.69 79 LEU A C 1
ATOM 593 O O . LEU A 1 79 ? -4.248 3.726 0.596 1.00 97.69 79 LEU A O 1
ATOM 597 N N . LEU A 1 80 ? -6.005 2.994 -0.597 1.00 98.00 80 LEU A N 1
ATOM 598 C CA . LEU A 1 80 ? -6.863 2.763 0.558 1.00 98.00 80 LEU A CA 1
ATOM 599 C C . LEU A 1 80 ? -6.532 1.423 1.212 1.00 98.00 80 LEU A C 1
ATOM 601 O O . LEU A 1 80 ? -6.355 0.415 0.528 1.00 98.00 80 LEU A O 1
ATOM 605 N N . VAL A 1 81 ? -6.493 1.413 2.539 1.00 97.38 81 VAL A N 1
ATOM 606 C CA . VAL A 1 81 ? -6.186 0.247 3.369 1.00 97.38 81 VAL A CA 1
ATOM 607 C C . VAL A 1 81 ? -7.187 0.140 4.517 1.00 97.38 81 VAL A C 1
ATOM 609 O O . VAL A 1 81 ? -7.651 1.155 5.046 1.00 97.38 81 VAL A O 1
ATOM 612 N N . HIS A 1 82 ? -7.515 -1.090 4.912 1.00 95.94 82 HIS A N 1
ATOM 613 C CA . HIS A 1 82 ? -8.247 -1.336 6.155 1.00 95.94 82 HIS A CA 1
ATOM 614 C C . HIS A 1 82 ? -7.323 -1.118 7.354 1.00 95.94 82 HIS A C 1
ATOM 616 O O . HIS A 1 82 ? -6.119 -1.382 7.280 1.00 95.94 82 HIS A O 1
ATOM 622 N N . CYS A 1 83 ? -7.886 -0.649 8.468 1.00 96.25 83 CYS A N 1
ATOM 623 C CA . CYS A 1 83 ? -7.170 -0.585 9.733 1.00 96.25 83 CYS A CA 1
ATOM 624 C C . CYS A 1 83 ? -6.569 -1.946 10.100 1.00 96.25 83 CYS A C 1
ATOM 626 O O . CYS A 1 83 ? -7.220 -2.981 9.990 1.00 96.25 83 CYS A O 1
ATOM 628 N N . GLU A 1 84 ? -5.341 -1.935 10.620 1.00 94.62 84 GLU A N 1
ATOM 629 C CA . GLU A 1 84 ? -4.664 -3.147 11.104 1.00 94.62 84 GLU A CA 1
ATOM 630 C C . GLU A 1 84 ? -5.398 -3.791 12.297 1.00 94.62 84 GLU A C 1
ATOM 632 O O . GLU A 1 84 ? -5.183 -4.956 12.604 1.00 94.62 84 GLU A O 1
ATOM 637 N N . ASN A 1 85 ? -6.309 -3.051 12.940 1.00 96.50 85 ASN A N 1
ATOM 638 C CA . ASN A 1 85 ? -7.194 -3.531 14.001 1.00 96.50 85 ASN A CA 1
ATOM 639 C C . ASN A 1 85 ? -8.605 -3.895 13.495 1.00 96.50 85 ASN A C 1
ATOM 641 O O . ASN A 1 85 ? -9.544 -3.903 14.294 1.00 96.50 85 ASN A O 1
ATOM 645 N N . ALA A 1 86 ? -8.790 -4.168 12.199 1.00 95.25 86 ALA A N 1
ATOM 646 C CA . ALA A 1 86 ? -10.085 -4.580 11.649 1.00 95.25 86 ALA A CA 1
ATOM 647 C C . ALA A 1 86 ? -10.638 -5.836 12.343 1.00 95.25 86 ALA A C 1
ATOM 649 O O . ALA A 1 86 ? -11.795 -5.842 12.754 1.00 95.25 86 ALA A O 1
ATOM 650 N N . ASP A 1 87 ? -9.785 -6.826 12.622 1.00 94.56 87 ASP A N 1
ATOM 651 C CA . ASP A 1 87 ? -10.163 -8.038 13.369 1.00 94.56 87 ASP A CA 1
ATOM 652 C C . ASP A 1 87 ? -10.609 -7.741 14.813 1.00 94.56 87 ASP A C 1
ATOM 654 O O . ASP A 1 87 ? -11.360 -8.503 15.420 1.00 94.56 87 ASP A O 1
ATOM 658 N N . ASN A 1 88 ? -10.188 -6.600 15.368 1.00 95.12 88 ASN A N 1
ATOM 659 C CA . ASN A 1 88 ? -10.618 -6.129 16.684 1.00 95.12 88 ASN A CA 1
ATOM 660 C C . ASN A 1 88 ? -11.917 -5.306 16.631 1.00 95.12 88 ASN A C 1
ATOM 662 O O . ASN A 1 88 ? -12.427 -4.944 17.697 1.00 95.12 88 ASN A O 1
ATOM 666 N N . GLY A 1 89 ? -12.460 -5.035 15.440 1.00 96.00 89 GLY A N 1
ATOM 667 C CA . GLY A 1 89 ? -13.703 -4.292 15.209 1.00 96.00 89 GLY A CA 1
ATOM 668 C C . GLY A 1 89 ? -13.521 -2.893 14.614 1.00 96.00 89 GLY A C 1
ATOM 669 O O . GLY A 1 89 ? -14.460 -2.103 14.646 1.00 96.00 89 GLY A O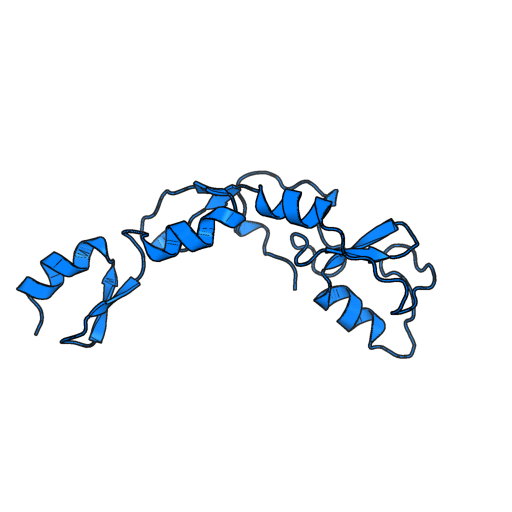 1
ATOM 670 N N . CYS A 1 90 ? -12.331 -2.539 14.114 1.00 97.69 90 CYS A N 1
ATOM 671 C CA . CYS A 1 90 ? -12.126 -1.235 13.484 1.00 97.69 90 CYS A CA 1
ATOM 672 C C . CYS A 1 90 ? -12.505 -1.235 11.998 1.00 97.69 90 CYS A C 1
ATOM 674 O O . CYS A 1 90 ? -11.748 -1.724 11.165 1.00 97.69 90 CYS A O 1
ATOM 676 N N . ASP A 1 91 ? -13.598 -0.560 11.650 1.00 96.50 91 ASP A N 1
ATOM 677 C CA . ASP A 1 91 ? -14.056 -0.450 10.255 1.00 96.50 91 ASP A CA 1
ATOM 678 C C . ASP A 1 91 ? -13.408 0.705 9.468 1.00 96.50 91 ASP A C 1
ATOM 680 O O . ASP A 1 91 ? -13.820 1.026 8.352 1.00 96.50 91 ASP A O 1
ATOM 684 N N . ILE A 1 92 ? -12.396 1.371 10.035 1.00 97.31 92 ILE A N 1
ATOM 685 C CA . ILE A 1 92 ? -11.760 2.510 9.371 1.00 97.31 92 ILE A CA 1
ATOM 686 C C . ILE A 1 92 ? -10.999 2.044 8.131 1.00 97.31 92 ILE A C 1
ATOM 688 O O . ILE A 1 92 ? -10.095 1.208 8.197 1.00 97.31 92 ILE A O 1
ATOM 692 N N . VAL A 1 93 ? -11.340 2.676 7.012 1.00 97.50 93 VAL A N 1
ATOM 693 C CA . VAL A 1 93 ? -10.586 2.649 5.763 1.00 97.50 93 VAL A CA 1
ATOM 694 C C . VAL A 1 93 ? -10.003 4.035 5.547 1.00 97.50 93 VAL A C 1
ATOM 696 O O . VAL A 1 93 ? -10.719 5.035 5.582 1.00 97.50 93 VAL A O 1
ATOM 699 N N . THR A 1 94 ? -8.698 4.107 5.331 1.00 97.50 94 THR A N 1
ATOM 700 C CA . THR A 1 94 ? -8.006 5.371 5.070 1.00 97.50 94 THR A CA 1
ATOM 701 C C . THR A 1 94 ? -6.859 5.149 4.094 1.00 97.50 94 THR A C 1
ATOM 703 O O . THR A 1 94 ? -6.575 4.017 3.706 1.00 97.50 94 THR A O 1
ATOM 706 N N . ARG A 1 95 ? -6.219 6.232 3.664 1.00 97.69 95 ARG A N 1
ATOM 707 C CA . ARG A 1 95 ? -5.008 6.165 2.845 1.00 97.69 95 ARG A CA 1
ATOM 708 C C . ARG A 1 95 ? -3.865 5.516 3.621 1.00 97.69 95 ARG A C 1
ATOM 710 O O . ARG A 1 95 ? -3.788 5.643 4.845 1.00 97.69 95 ARG A O 1
ATOM 717 N N . MET A 1 96 ? -2.972 4.844 2.906 1.00 96.56 96 MET A N 1
ATOM 718 C CA . MET A 1 96 ? -1.831 4.151 3.492 1.00 96.56 96 MET A CA 1
ATOM 719 C C . MET A 1 96 ? -0.929 5.090 4.305 1.00 96.56 96 MET A C 1
ATOM 721 O O . MET A 1 96 ? -0.550 4.739 5.424 1.00 96.56 96 MET A O 1
ATOM 725 N N . ASP A 1 97 ? -0.660 6.295 3.803 1.00 96.25 97 ASP A N 1
ATOM 726 C CA . ASP A 1 97 ? 0.101 7.329 4.520 1.00 96.25 97 ASP A CA 1
ATOM 727 C C . ASP A 1 97 ? -0.555 7.770 5.843 1.00 96.25 97 ASP A C 1
ATOM 729 O O . ASP A 1 97 ? 0.126 8.000 6.845 1.00 96.25 97 ASP A O 1
ATOM 733 N N . ASN A 1 98 ? -1.884 7.813 5.883 1.00 97.12 98 ASN A N 1
ATOM 734 C CA . ASN A 1 98 ? -2.666 8.187 7.061 1.00 97.12 98 ASN A CA 1
ATOM 735 C C . ASN A 1 98 ? -2.860 7.044 8.071 1.00 97.12 98 ASN A C 1
ATOM 737 O O . ASN A 1 98 ? -3.393 7.270 9.159 1.00 97.12 98 ASN A O 1
ATOM 741 N N . MET A 1 99 ? -2.456 5.812 7.755 1.00 96.38 99 MET A N 1
ATOM 742 C CA . MET A 1 99 ? -2.662 4.680 8.664 1.00 96.38 99 MET A CA 1
ATOM 743 C C . MET A 1 99 ? -1.912 4.872 9.987 1.00 96.38 99 MET A C 1
ATOM 745 O O . MET A 1 99 ? -2.455 4.598 11.056 1.00 96.38 99 MET A O 1
ATOM 749 N N . LYS A 1 100 ? -0.683 5.401 9.945 1.00 95.44 100 LYS A N 1
ATOM 750 C CA . LYS A 1 100 ? 0.131 5.599 11.152 1.00 95.44 100 LYS A CA 1
ATOM 751 C C . LYS A 1 100 ? -0.551 6.531 12.160 1.00 95.44 100 LYS A C 1
ATOM 753 O O . LYS A 1 100 ? -0.657 6.181 13.333 1.00 95.44 100 LYS A O 1
ATOM 758 N N . SER A 1 101 ? -1.055 7.676 11.701 1.00 97.06 101 SER A N 1
ATOM 759 C CA . SER A 1 101 ? -1.751 8.642 12.560 1.00 97.06 101 SER A CA 1
ATOM 760 C C . SER A 1 101 ? -3.073 8.085 13.096 1.00 97.06 101 SER A C 1
ATOM 762 O O . SER A 1 101 ? -3.433 8.330 14.248 1.00 97.06 101 SER A O 1
ATOM 764 N N . HIS A 1 102 ? -3.774 7.265 12.308 1.00 97.00 102 HIS A N 1
ATOM 765 C CA . HIS A 1 102 ? -4.937 6.536 12.801 1.00 97.00 102 HIS A CA 1
ATOM 766 C C . HIS A 1 102 ? -4.568 5.569 13.940 1.00 97.00 102 HIS A C 1
ATOM 768 O O . HIS A 1 102 ? -5.219 5.592 14.981 1.00 97.00 102 HIS A O 1
ATOM 774 N N . LEU A 1 103 ? -3.529 4.740 13.793 1.00 96.88 103 LEU A N 1
ATOM 775 C CA . LEU A 1 103 ? -3.157 3.732 14.800 1.00 96.88 103 LEU A CA 1
ATOM 776 C C . LEU A 1 103 ? -2.791 4.346 16.162 1.00 96.88 103 LEU A C 1
ATOM 778 O O . LEU A 1 103 ? -3.133 3.783 17.206 1.00 96.88 103 LEU A O 1
ATOM 782 N N . GLU A 1 104 ? -2.194 5.539 16.169 1.00 96.38 104 GLU A N 1
ATOM 783 C CA . GLU A 1 104 ? -1.891 6.286 17.396 1.00 96.38 104 GLU A CA 1
ATOM 784 C C . GLU A 1 104 ? -3.141 6.547 18.248 1.00 96.38 104 GLU A C 1
ATOM 786 O O . GLU A 1 104 ? -3.054 6.516 19.475 1.00 96.38 104 GLU A O 1
ATOM 791 N N . SER A 1 105 ? -4.316 6.695 17.624 1.00 96.25 105 SER A N 1
ATOM 792 C CA . SER A 1 105 ? -5.592 7.039 18.279 1.00 96.25 105 SER A CA 1
ATOM 793 C C . SER A 1 105 ? -6.743 6.044 18.039 1.00 96.25 105 SER A C 1
ATOM 795 O O . SER A 1 105 ? -7.823 6.209 18.601 1.00 96.25 105 SER A O 1
ATOM 797 N N . CYS A 1 106 ? -6.505 4.945 17.313 1.00 97.88 106 CYS A N 1
ATOM 798 C CA . CYS A 1 106 ? -7.476 3.883 17.044 1.00 97.88 106 CYS A CA 1
ATOM 799 C C . CYS A 1 106 ? -8.167 3.365 18.330 1.00 97.88 106 CYS A C 1
ATOM 801 O O . CYS A 1 106 ? -7.476 2.873 19.230 1.00 97.88 106 CYS A O 1
ATOM 803 N N . PRO A 1 107 ? -9.510 3.416 18.430 1.00 97.38 107 PRO A N 1
ATOM 804 C CA . PRO A 1 107 ? -10.246 2.918 19.600 1.00 97.38 107 PRO A CA 1
ATOM 805 C C . PRO A 1 107 ? -10.104 1.407 19.828 1.00 97.38 107 PRO A C 1
ATOM 807 O O . PRO A 1 107 ? -10.161 0.933 20.959 1.00 97.38 107 PRO A O 1
ATOM 810 N N . TYR A 1 108 ? -9.880 0.652 18.755 1.00 98.06 108 TYR A N 1
ATOM 811 C CA . TYR A 1 108 ? -9.753 -0.807 18.782 1.00 98.06 108 TYR A CA 1
ATOM 812 C C . TYR A 1 108 ? -8.296 -1.281 18.865 1.00 98.06 108 TYR A C 1
ATOM 814 O O . TYR A 1 108 ? -8.042 -2.484 18.848 1.00 98.06 108 TYR A O 1
ATOM 822 N N . GLY A 1 109 ? -7.336 -0.353 18.946 1.00 97.06 109 GLY A N 1
ATOM 823 C CA . GLY A 1 109 ? -5.932 -0.686 19.165 1.00 97.06 109 GLY A CA 1
ATOM 824 C C . GLY A 1 109 ? -5.724 -1.318 20.540 1.00 97.06 109 GLY A C 1
ATOM 825 O O . GLY A 1 109 ? -6.293 -0.853 21.530 1.00 97.06 109 GLY A O 1
ATOM 826 N N . LEU A 1 110 ? -4.908 -2.372 20.600 1.00 96.25 110 LEU A N 1
ATOM 827 C CA . LEU A 1 110 ? -4.566 -3.042 21.854 1.00 96.25 110 LEU A CA 1
ATOM 828 C C . LEU A 1 110 ? -3.547 -2.217 22.644 1.00 96.25 110 LEU A C 1
ATOM 830 O O . LEU A 1 110 ? -2.454 -1.923 22.161 1.00 96.25 110 LEU A O 1
ATOM 834 N N . VAL A 1 111 ? -3.899 -1.878 23.879 1.00 95.38 111 VAL A N 1
ATOM 835 C CA . VAL A 1 111 ? -3.057 -1.152 24.831 1.00 95.38 111 VAL A CA 1
ATOM 836 C C . VAL A 1 111 ? -2.860 -1.994 26.086 1.00 95.38 111 VAL A C 1
ATOM 838 O O . VAL A 1 111 ? -3.748 -2.739 26.494 1.00 95.38 111 VAL A O 1
ATOM 841 N N . GLN A 1 112 ? -1.676 -1.901 26.684 1.00 96.69 112 GLN A N 1
ATOM 842 C CA . GLN A 1 112 ? -1.351 -2.613 27.916 1.00 96.69 112 GLN A CA 1
ATOM 843 C C . GLN A 1 112 ? -1.822 -1.800 29.124 1.00 96.69 112 GLN A C 1
ATOM 845 O O . GLN A 1 112 ? -1.443 -0.632 29.268 1.00 96.69 112 GLN A O 1
ATOM 850 N N . CYS A 1 113 ? -2.633 -2.407 29.992 1.00 95.12 113 CYS A N 1
ATOM 851 C CA . CYS A 1 113 ? -2.962 -1.810 31.279 1.00 95.12 113 CYS A CA 1
ATOM 852 C C . CYS A 1 113 ? -1.691 -1.680 32.128 1.00 95.12 113 CYS A C 1
ATOM 854 O O . CYS A 1 113 ? -0.894 -2.610 32.217 1.00 95.12 113 CYS A O 1
ATOM 856 N N . LYS A 1 114 ? -1.498 -0.531 32.779 1.00 93.31 114 LYS A N 1
ATOM 857 C CA . LYS A 1 114 ? -0.313 -0.296 33.620 1.00 93.31 114 LYS A CA 1
ATOM 858 C C . LYS A 1 114 ? -0.385 -0.968 34.993 1.00 93.31 114 LYS A C 1
ATOM 860 O O . LYS A 1 114 ? 0.644 -1.049 35.650 1.00 93.31 114 LYS A O 1
ATOM 865 N N . ALA A 1 115 ? -1.573 -1.377 35.435 1.00 93.44 115 ALA A N 1
ATOM 866 C CA . ALA A 1 115 ? -1.777 -1.967 36.755 1.00 93.44 115 ALA A CA 1
ATOM 867 C C . ALA A 1 115 ? -1.648 -3.499 36.724 1.00 93.44 115 ALA A C 1
ATOM 869 O O . ALA A 1 115 ? -0.864 -4.042 37.492 1.00 93.44 115 ALA A O 1
ATOM 870 N N . CYS A 1 116 ? -2.345 -4.174 35.802 1.00 94.62 116 CYS A N 1
ATOM 871 C CA . CYS A 1 116 ? -2.363 -5.643 35.709 1.00 94.62 116 CYS A CA 1
ATOM 872 C C . CYS A 1 116 ? -1.683 -6.219 34.452 1.00 94.62 116 CYS A C 1
ATOM 874 O O . CYS A 1 116 ? -1.727 -7.423 34.220 1.00 94.62 116 CYS A O 1
ATOM 876 N N . GLU A 1 117 ? -1.092 -5.374 33.598 1.00 93.56 117 GLU A N 1
ATOM 877 C CA . GLU A 1 117 ? -0.378 -5.758 32.364 1.00 93.56 117 GLU A CA 1
ATOM 878 C C . GLU A 1 117 ? -1.211 -6.455 31.270 1.00 93.56 117 GLU A C 1
ATOM 880 O O . GLU A 1 117 ? -0.687 -6.782 30.200 1.00 93.56 117 GLU A O 1
ATOM 885 N N . VAL A 1 118 ? -2.520 -6.620 31.466 1.00 94.69 118 VAL A N 1
ATOM 886 C CA . VAL A 1 118 ? -3.413 -7.204 30.460 1.00 94.69 118 VAL A CA 1
ATOM 887 C C . VAL A 1 118 ? -3.552 -6.266 29.258 1.00 94.69 118 VAL A C 1
ATOM 889 O O . VAL A 1 118 ? -3.682 -5.046 29.389 1.00 94.69 118 VAL A O 1
ATOM 892 N N . LYS A 1 119 ? -3.530 -6.847 28.053 1.00 96.06 119 LYS A N 1
ATOM 893 C CA . LYS A 1 119 ? -3.823 -6.127 26.809 1.00 96.06 119 LYS A CA 1
ATOM 894 C C . LYS A 1 119 ? -5.329 -6.033 26.616 1.00 96.06 119 LYS A C 1
ATOM 896 O O . LYS A 1 119 ? -6.000 -7.052 26.486 1.00 96.06 119 LYS A O 1
ATOM 901 N N . VAL A 1 120 ? -5.833 -4.812 26.532 1.00 95.50 120 VAL A N 1
ATOM 902 C CA . VAL A 1 120 ? -7.247 -4.516 26.282 1.00 95.50 120 VAL A CA 1
ATOM 903 C C . VAL A 1 120 ? -7.373 -3.570 25.098 1.00 95.50 120 VAL A C 1
ATOM 905 O O . VAL A 1 120 ? -6.413 -2.889 24.730 1.00 95.50 120 VAL A O 1
ATOM 908 N N . LYS A 1 121 ? -8.547 -3.515 24.470 1.00 96.94 121 LYS A N 1
ATOM 909 C CA . LYS A 1 121 ? -8.802 -2.489 23.454 1.00 96.94 121 LYS A CA 1
ATOM 910 C C . LYS A 1 121 ? -8.811 -1.126 24.137 1.00 96.94 121 LYS A C 1
ATOM 912 O O . LYS A 1 121 ? -9.300 -0.993 25.256 1.00 96.94 121 LYS A O 1
ATOM 917 N N . ARG A 1 122 ? -8.298 -0.099 23.461 1.00 96.62 122 ARG A N 1
ATOM 918 C CA . ARG A 1 122 ? -8.240 1.265 24.005 1.00 96.62 122 ARG A CA 1
ATOM 919 C C . ARG A 1 122 ? -9.608 1.773 24.473 1.00 96.62 122 ARG A C 1
ATOM 921 O O . ARG A 1 122 ? -9.671 2.430 25.506 1.00 96.62 122 ARG A O 1
ATOM 928 N N . ILE A 1 123 ? -10.678 1.446 23.748 1.00 96.31 123 ILE A N 1
ATOM 929 C CA . ILE A 1 123 ? -12.058 1.800 24.110 1.00 96.31 123 ILE A CA 1
ATOM 930 C C . ILE A 1 123 ? -12.536 1.134 25.410 1.00 96.31 123 ILE A C 1
ATOM 932 O O . ILE A 1 123 ? -13.283 1.747 26.165 1.00 96.31 123 ILE A O 1
ATOM 936 N N . ASP A 1 124 ? -12.044 -0.067 25.715 1.00 95.94 124 ASP A N 1
ATOM 937 C CA . ASP A 1 124 ? -12.426 -0.842 26.901 1.00 95.94 124 ASP A CA 1
ATOM 938 C C . ASP A 1 124 ? -11.520 -0.545 28.110 1.00 95.94 124 ASP A C 1
ATOM 940 O O . ASP A 1 124 ? -11.722 -1.081 29.196 1.00 95.94 124 ASP A O 1
ATOM 944 N N . LEU A 1 125 ? -10.497 0.306 27.961 1.00 93.75 125 LEU A N 1
ATOM 945 C CA . LEU A 1 125 ? -9.520 0.551 29.026 1.00 93.75 125 LEU A CA 1
ATOM 946 C C . LEU A 1 125 ? -10.157 1.193 30.268 1.00 93.75 125 LEU A C 1
ATOM 948 O O . LEU A 1 125 ? -9.759 0.893 31.391 1.00 93.75 125 LEU A O 1
ATOM 952 N N . GLN A 1 126 ? -11.150 2.067 30.077 1.00 91.31 126 GLN A N 1
ATOM 953 C CA . GLN A 1 126 ? -11.834 2.725 31.190 1.00 91.31 126 GLN A CA 1
ATOM 954 C C . GLN A 1 126 ? -12.643 1.725 32.021 1.00 91.31 126 GLN A C 1
ATOM 956 O O . GLN A 1 126 ? -12.478 1.675 33.236 1.00 91.31 126 GLN A O 1
ATOM 961 N N . THR A 1 127 ? -13.461 0.898 31.368 1.00 93.88 127 THR A N 1
ATOM 962 C CA . THR A 1 127 ? -14.265 -0.140 32.032 1.00 93.88 127 THR A CA 1
ATOM 963 C C . THR A 1 127 ? -13.388 -1.245 32.622 1.00 93.88 127 THR A C 1
ATOM 965 O O . THR A 1 127 ? -13.710 -1.812 33.665 1.00 93.88 127 THR A O 1
ATOM 968 N N . HIS A 1 128 ? -12.239 -1.523 32.003 1.00 92.00 128 HIS A N 1
ATOM 969 C CA . HIS A 1 128 ? -11.236 -2.426 32.551 1.00 92.00 128 HIS A CA 1
ATOM 970 C C . HIS A 1 128 ? -10.660 -1.918 33.881 1.00 92.00 128 HIS A C 1
ATOM 972 O O . HIS A 1 128 ? -10.551 -2.703 34.814 1.00 92.00 128 HIS A O 1
ATOM 978 N N . HIS A 1 129 ? -10.343 -0.623 34.011 1.00 91.56 129 HIS A N 1
ATOM 979 C CA . HIS A 1 129 ? -9.806 -0.063 35.261 1.00 91.56 129 HIS A CA 1
ATOM 980 C C . HIS A 1 129 ? -10.762 -0.183 36.456 1.00 91.56 129 HIS A C 1
ATOM 982 O O . HIS A 1 129 ? -10.292 -0.299 37.584 1.00 91.56 129 HIS A O 1
ATOM 988 N N . GLU A 1 130 ? -12.077 -0.185 36.229 1.00 91.19 130 GLU A N 1
ATOM 989 C CA . GLU A 1 130 ? -13.079 -0.373 37.291 1.00 91.19 130 GLU A CA 1
ATOM 990 C C . GLU A 1 130 ? -13.030 -1.780 37.905 1.00 91.19 130 GLU A C 1
ATOM 992 O O . GLU A 1 130 ? -13.411 -1.960 39.058 1.00 91.19 130 GLU A O 1
ATOM 997 N N . ASN A 1 131 ? -12.533 -2.761 37.146 1.00 88.38 131 ASN A N 1
ATOM 998 C CA . ASN A 1 131 ? -12.467 -4.175 37.522 1.00 88.38 131 ASN A CA 1
ATOM 999 C C . ASN A 1 131 ? -11.033 -4.725 37.414 1.00 88.38 131 ASN A C 1
ATOM 1001 O O . ASN A 1 131 ? -10.833 -5.912 37.159 1.00 88.38 131 ASN A O 1
ATOM 1005 N N . CYS A 1 132 ? -10.035 -3.846 37.516 1.00 87.75 132 CYS A N 1
ATOM 1006 C CA . CYS A 1 132 ? -8.633 -4.203 37.357 1.00 87.75 132 CYS A CA 1
ATOM 1007 C C . CYS A 1 132 ? -8.100 -4.779 38.674 1.00 87.75 132 CYS A C 1
ATOM 1009 O O . CYS A 1 132 ? -7.861 -4.022 39.615 1.00 87.75 132 CYS A O 1
ATOM 1011 N N . GLU A 1 133 ? -7.922 -6.100 38.719 1.00 71.31 133 GLU A N 1
ATOM 1012 C CA . GLU A 1 133 ? -7.245 -6.826 39.807 1.00 71.31 133 GLU A CA 1
ATOM 1013 C C . GLU A 1 133 ? -5.737 -6.962 39.562 1.00 71.31 133 GLU A C 1
ATOM 1015 O O . GLU A 1 133 ? -5.339 -7.200 38.395 1.00 71.31 133 GLU A O 1
#